Protein AF-A8ETS6-F1 (afdb_monomer)

Mean predicted aligned error: 9.79 Å

Radius of gyration: 24.29 Å; Cα contacts (8 Å, |Δi|>4): 10; chains: 1; bounding box: 58×34×48 Å

pLDDT: mean 85.84, std 12.36, range [55.66, 97.56]

Secondary structure (DSSP, 8-state):
--HHHHHHHHHHHHHHH-SHHHHHHHHHHHHHHHHHHHHHHHHHTT-HHHH--SHHHHHHHHHHHH--

InterPro domains:
  IPR027853 Protein of unknown function DUF4492 [PF14899] (2-68)

Organism: Aliarcobacter butzleri (strain RM4018) (NCBI:txid367737)

Sequence (68 aa):
MNIIRNIYYFYINGFKNMTLGKTLWKIIIIKLIVILIFLKFFIHDKSFKTEYKTYEEKVDFVYKNLTK

Structure (mmCIF, N/CA/C/O backbone):
data_AF-A8ETS6-F1
#
_entry.id   AF-A8ETS6-F1
#
loop_
_atom_site.group_PDB
_atom_site.id
_atom_site.type_symbol
_atom_site.label_atom_id
_atom_site.label_alt_id
_atom_site.label_comp_id
_atom_site.label_asym_id
_atom_site.label_entity_id
_atom_site.label_seq_id
_atom_site.pdbx_PDB_ins_code
_atom_site.Cartn_x
_atom_site.Cartn_y
_atom_site.Cartn_z
_atom_site.occupancy
_atom_site.B_iso_or_equiv
_atom_site.auth_seq_id
_atom_site.auth_comp_id
_atom_site.auth_asym_id
_atom_site.auth_atom_id
_atom_site.pdbx_PDB_model_num
ATOM 1 N N . MET A 1 1 ? 23.254 -25.520 -7.404 1.00 57.66 1 MET A N 1
ATOM 2 C CA . MET A 1 1 ? 22.679 -24.379 -8.153 1.00 57.66 1 MET A CA 1
ATOM 3 C C . MET A 1 1 ? 21.252 -24.179 -7.666 1.00 57.66 1 MET A C 1
ATOM 5 O O . MET A 1 1 ? 20.409 -25.021 -7.936 1.00 57.66 1 MET A O 1
ATOM 9 N N . ASN A 1 2 ? 20.990 -23.149 -6.857 1.00 84.31 2 ASN A N 1
ATOM 10 C CA . ASN A 1 2 ? 19.694 -23.020 -6.178 1.00 84.31 2 ASN A CA 1
ATOM 11 C C . ASN A 1 2 ? 18.671 -22.381 -7.122 1.00 84.31 2 ASN A C 1
ATOM 13 O O . ASN A 1 2 ? 18.600 -21.158 -7.224 1.00 84.31 2 ASN A O 1
ATOM 17 N N . ILE A 1 3 ? 17.891 -23.214 -7.810 1.00 91.31 3 ILE A N 1
ATOM 18 C CA . ILE A 1 3 ? 16.836 -22.808 -8.755 1.00 91.31 3 ILE A CA 1
ATOM 19 C C . ILE A 1 3 ? 15.874 -21.784 -8.141 1.00 91.31 3 ILE A C 1
ATOM 21 O O . ILE A 1 3 ? 15.592 -20.766 -8.766 1.00 91.31 3 ILE A O 1
ATOM 25 N N . ILE A 1 4 ? 15.476 -21.975 -6.879 1.00 93.75 4 ILE A N 1
ATOM 26 C CA . ILE A 1 4 ? 14.613 -21.041 -6.133 1.00 93.75 4 ILE A CA 1
ATOM 27 C C . ILE A 1 4 ? 15.228 -19.635 -6.080 1.00 93.75 4 ILE A C 1
ATOM 29 O O . ILE A 1 4 ? 14.555 -18.637 -6.333 1.00 93.75 4 ILE A O 1
ATOM 33 N N . ARG A 1 5 ? 16.536 -19.555 -5.812 1.00 93.38 5 ARG A N 1
ATOM 34 C CA . ARG A 1 5 ? 17.267 -18.286 -5.752 1.00 93.38 5 ARG A CA 1
ATOM 35 C C . ARG A 1 5 ? 17.282 -17.595 -7.116 1.00 93.38 5 ARG A C 1
ATOM 37 O O . ARG A 1 5 ? 17.133 -16.380 -7.186 1.00 93.38 5 ARG A O 1
ATOM 44 N N . ASN A 1 6 ? 17.444 -18.360 -8.194 1.00 93.62 6 ASN A N 1
ATOM 45 C CA . ASN A 1 6 ? 17.469 -17.807 -9.546 1.00 93.62 6 ASN A CA 1
ATOM 46 C C . ASN A 1 6 ? 16.096 -17.264 -9.972 1.00 93.62 6 ASN A C 1
ATOM 48 O O . ASN A 1 6 ? 16.013 -16.167 -10.515 1.00 93.62 6 ASN A O 1
ATOM 52 N N . ILE A 1 7 ? 15.022 -17.992 -9.652 1.00 94.88 7 ILE A N 1
ATOM 53 C CA . ILE A 1 7 ? 13.641 -17.556 -9.899 1.00 94.88 7 ILE A CA 1
ATOM 54 C C . ILE A 1 7 ? 13.355 -16.252 -9.142 1.00 94.88 7 ILE A C 1
ATOM 56 O O . ILE A 1 7 ? 12.863 -15.291 -9.730 1.00 94.88 7 ILE A O 1
ATOM 60 N N . TYR A 1 8 ? 13.734 -16.175 -7.864 1.00 95.25 8 TYR A N 1
ATOM 61 C CA . TYR A 1 8 ? 13.574 -14.965 -7.055 1.00 95.25 8 TYR A CA 1
ATOM 62 C C . TYR A 1 8 ? 14.280 -13.745 -7.671 1.00 95.25 8 TYR A C 1
ATOM 64 O O . TYR A 1 8 ? 13.664 -12.690 -7.847 1.00 95.25 8 TYR A O 1
ATOM 72 N N . TYR A 1 9 ? 15.552 -13.890 -8.063 1.00 95.19 9 TYR A N 1
ATOM 73 C CA . TYR A 1 9 ? 16.290 -12.801 -8.708 1.00 95.19 9 TYR A CA 1
ATOM 74 C C . TYR A 1 9 ? 15.718 -12.421 -10.071 1.00 95.19 9 TYR A C 1
ATOM 76 O O . TYR A 1 9 ? 15.728 -11.240 -10.404 1.00 95.19 9 TYR A O 1
ATOM 84 N N . PHE A 1 10 ? 15.191 -13.373 -10.841 1.00 94.81 10 PHE A N 1
ATOM 85 C CA . PHE A 1 10 ? 14.544 -13.084 -12.118 1.00 94.81 10 PHE A CA 1
ATOM 86 C C . PHE A 1 10 ? 13.336 -12.155 -11.940 1.00 94.81 10 PHE A C 1
ATOM 88 O O . PHE A 1 10 ? 13.264 -11.121 -12.603 1.00 94.81 10 PHE A O 1
ATOM 95 N N . TYR A 1 11 ? 12.439 -12.456 -10.995 1.00 94.12 11 TYR A N 1
ATOM 96 C CA . TYR A 1 11 ? 11.276 -11.606 -10.722 1.00 94.12 11 TYR A CA 1
ATOM 97 C C . TYR A 1 11 ? 11.670 -10.225 -10.198 1.00 94.12 11 TYR A C 1
ATOM 99 O O . TYR A 1 11 ? 11.133 -9.218 -10.660 1.00 94.12 11 TYR A O 1
ATOM 107 N N . ILE A 1 12 ? 12.634 -10.152 -9.276 1.00 93.94 12 ILE A N 1
ATOM 108 C CA . ILE A 1 12 ? 13.088 -8.868 -8.727 1.00 93.94 12 ILE A CA 1
ATOM 109 C C . ILE A 1 12 ? 13.792 -8.025 -9.778 1.00 93.94 12 ILE A C 1
ATOM 111 O O . ILE A 1 12 ? 13.485 -6.842 -9.910 1.00 93.94 12 ILE A O 1
ATOM 115 N N . ASN A 1 13 ? 14.719 -8.609 -10.533 1.00 94.19 13 ASN A N 1
ATOM 116 C CA . ASN A 1 13 ? 15.456 -7.884 -11.562 1.00 94.19 13 ASN A CA 1
ATOM 117 C C . ASN A 1 13 ? 14.525 -7.467 -12.702 1.00 94.19 13 ASN A C 1
ATOM 119 O O . ASN A 1 13 ? 14.608 -6.330 -13.163 1.00 94.19 13 ASN A O 1
ATOM 123 N N . GLY A 1 14 ? 13.592 -8.336 -13.099 1.00 94.19 14 GLY A N 1
ATOM 124 C CA . GLY A 1 14 ? 12.541 -8.014 -14.060 1.00 94.19 14 GLY A CA 1
ATOM 125 C C . GLY A 1 14 ? 11.704 -6.827 -13.588 1.00 94.19 14 GLY A C 1
ATOM 126 O O . GLY A 1 14 ? 11.665 -5.793 -14.251 1.00 94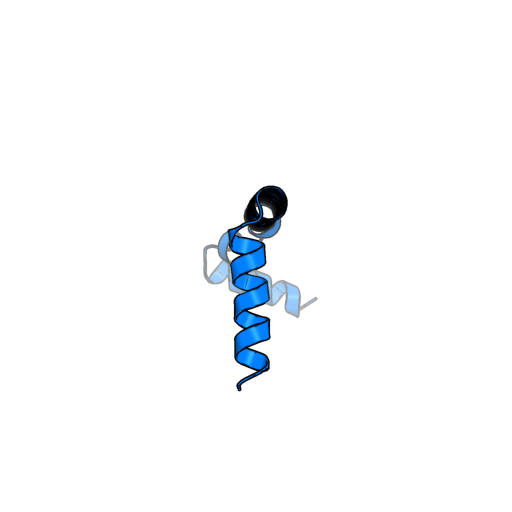.19 14 GLY A O 1
ATOM 127 N N . PHE A 1 15 ? 11.127 -6.908 -12.389 1.00 94.38 15 PHE A N 1
ATOM 128 C CA . PHE A 1 15 ? 10.314 -5.828 -11.830 1.00 94.38 15 PHE A CA 1
ATOM 129 C C . PHE A 1 15 ? 11.104 -4.523 -11.636 1.00 94.38 15 PHE A C 1
ATOM 131 O O . PHE A 1 15 ? 10.600 -3.432 -11.913 1.00 94.38 15 PHE A O 1
ATOM 138 N N . LYS A 1 16 ? 12.372 -4.610 -11.216 1.00 91.31 16 LYS A N 1
ATOM 139 C CA . LYS A 1 16 ? 13.267 -3.457 -11.056 1.00 91.31 16 LYS A CA 1
ATOM 140 C C . LYS A 1 16 ? 13.596 -2.784 -12.390 1.00 91.31 16 LYS A C 1
ATOM 142 O O . LYS A 1 16 ? 13.787 -1.572 -12.392 1.00 91.31 16 LYS A O 1
ATOM 147 N N . ASN A 1 17 ? 13.631 -3.504 -13.503 1.00 94.50 17 ASN A N 1
ATOM 148 C CA . ASN A 1 17 ? 13.916 -2.916 -14.813 1.00 94.50 17 ASN A CA 1
ATOM 149 C C . ASN A 1 17 ? 12.648 -2.489 -15.574 1.00 94.50 17 ASN A C 1
ATOM 151 O O . ASN A 1 17 ? 12.739 -1.781 -16.572 1.00 94.50 17 ASN A O 1
ATOM 155 N N . MET A 1 18 ? 11.458 -2.846 -15.086 1.00 95.69 18 MET A N 1
ATOM 156 C CA . MET A 1 18 ? 10.188 -2.431 -15.683 1.00 95.69 18 MET A CA 1
ATOM 157 C C . MET A 1 18 ? 9.811 -0.991 -15.312 1.00 95.69 18 MET A C 1
ATOM 159 O O . MET A 1 18 ? 9.857 -0.591 -14.148 1.00 95.69 18 MET A O 1
ATOM 163 N N . THR A 1 19 ? 9.354 -0.222 -16.298 1.00 93.19 19 THR A N 1
ATOM 164 C CA . THR A 1 19 ? 8.772 1.117 -16.108 1.00 93.19 19 THR A CA 1
ATOM 165 C C . THR A 1 19 ? 7.256 1.031 -15.940 1.00 93.19 19 THR A C 1
ATOM 167 O O . THR A 1 19 ? 6.726 1.471 -14.922 1.00 93.19 19 THR A O 1
ATOM 170 N N . LEU A 1 20 ? 6.565 0.370 -16.877 1.00 95.00 20 LEU A N 1
ATOM 171 C CA . LEU A 1 20 ?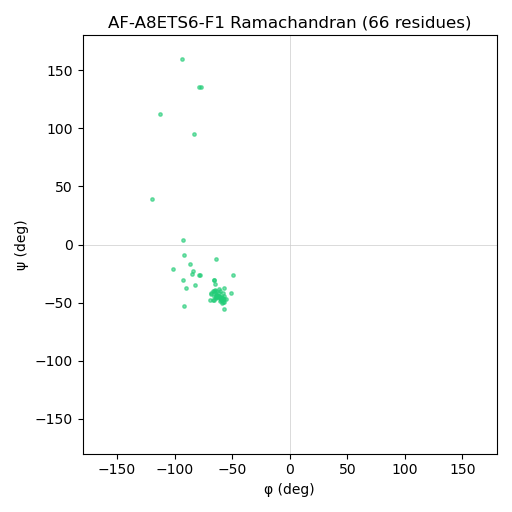 5.108 0.187 -16.858 1.00 95.00 20 LEU A CA 1
ATOM 172 C C . LEU A 1 20 ? 4.631 -0.539 -15.596 1.00 95.00 20 LEU A C 1
ATOM 174 O O . LEU A 1 20 ? 3.761 -0.033 -14.894 1.00 95.00 20 LEU A O 1
ATOM 178 N N . GLY A 1 21 ? 5.240 -1.681 -15.256 1.00 93.88 21 GLY A N 1
ATOM 179 C CA . GLY A 1 21 ? 4.855 -2.469 -14.080 1.00 93.88 21 GLY A CA 1
ATOM 180 C C . GLY A 1 21 ? 4.953 -1.678 -12.773 1.00 93.88 21 GLY A C 1
ATOM 181 O O . GLY A 1 21 ? 4.034 -1.717 -11.957 1.00 93.88 21 GLY A O 1
ATOM 182 N N . LYS A 1 22 ? 6.017 -0.883 -12.600 1.00 93.69 22 LYS A N 1
ATOM 183 C CA . LYS A 1 22 ? 6.165 0.003 -11.436 1.00 93.69 22 LYS A CA 1
ATOM 184 C C . LYS A 1 22 ? 5.110 1.100 -11.411 1.00 93.69 22 LYS A C 1
ATOM 186 O O . LYS A 1 22 ? 4.598 1.416 -10.341 1.00 93.69 22 LYS A O 1
ATOM 191 N N . THR A 1 23 ? 4.785 1.686 -12.561 1.00 95.69 23 THR A N 1
ATOM 192 C CA . THR A 1 23 ? 3.735 2.706 -12.664 1.00 95.69 23 THR A CA 1
ATOM 193 C C . THR A 1 23 ? 2.372 2.128 -12.295 1.00 95.69 23 THR A C 1
ATOM 195 O O . THR A 1 23 ? 1.671 2.720 -11.478 1.00 95.69 23 THR A O 1
ATOM 198 N N . LEU A 1 24 ? 2.024 0.941 -12.800 1.00 95.94 24 LEU A N 1
ATOM 199 C CA . LEU A 1 24 ? 0.784 0.257 -12.425 1.00 95.94 24 LEU A CA 1
ATOM 200 C C . LEU A 1 24 ? 0.747 -0.061 -10.925 1.00 95.94 24 LEU A C 1
ATOM 202 O O . LEU A 1 24 ? -0.254 0.215 -10.270 1.00 95.94 24 LEU A O 1
ATOM 206 N N . TRP A 1 25 ? 1.842 -0.567 -10.354 1.00 96.06 25 TRP A N 1
ATOM 207 C CA . TRP A 1 25 ? 1.927 -0.824 -8.914 1.00 96.06 25 TRP A CA 1
ATOM 208 C C . TRP A 1 25 ? 1.754 0.440 -8.072 1.00 96.06 25 TRP A C 1
ATOM 210 O O . TRP A 1 25 ? 1.046 0.406 -7.068 1.00 96.06 25 TRP A O 1
ATOM 220 N N . LYS A 1 26 ? 2.327 1.575 -8.493 1.00 96.56 26 LYS A N 1
ATOM 221 C CA . LYS A 1 26 ? 2.081 2.871 -7.841 1.00 96.56 26 LYS A CA 1
ATOM 222 C C . LYS A 1 26 ? 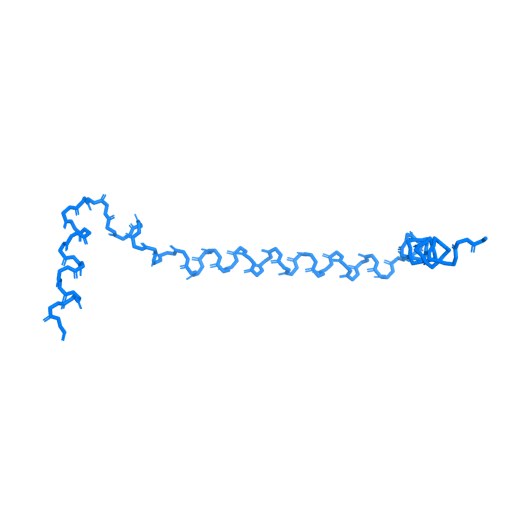0.598 3.239 -7.868 1.00 96.56 26 LYS A C 1
ATOM 224 O O . LYS A 1 26 ? 0.063 3.637 -6.838 1.00 96.56 26 LYS A O 1
ATOM 229 N N . ILE A 1 27 ? -0.073 3.067 -9.009 1.00 97.25 27 ILE A N 1
ATOM 230 C CA . ILE A 1 27 ? -1.514 3.333 -9.140 1.00 97.25 27 ILE A CA 1
ATOM 231 C C . ILE A 1 27 ? -2.316 2.435 -8.192 1.00 97.25 27 ILE A C 1
ATOM 233 O O . ILE A 1 27 ? -3.198 2.930 -7.495 1.00 97.25 27 ILE A O 1
ATOM 237 N N . ILE A 1 28 ? -1.994 1.140 -8.118 1.00 97.06 28 ILE A N 1
ATOM 238 C CA . ILE A 1 28 ? -2.652 0.196 -7.202 1.00 97.06 28 ILE A CA 1
ATOM 239 C C . ILE A 1 28 ? -2.480 0.646 -5.749 1.00 97.06 28 ILE A C 1
ATOM 241 O O . ILE A 1 28 ? -3.467 0.720 -5.024 1.00 97.06 28 ILE A O 1
ATOM 245 N N . ILE A 1 29 ? -1.261 1.008 -5.336 1.00 97.50 29 ILE A N 1
ATOM 246 C CA . ILE A 1 29 ? -0.981 1.488 -3.974 1.00 97.50 29 ILE A CA 1
ATOM 247 C C . ILE A 1 29 ? -1.805 2.739 -3.656 1.00 97.50 29 ILE A C 1
ATOM 249 O O . ILE A 1 29 ? -2.444 2.796 -2.609 1.00 97.50 29 ILE A O 1
ATOM 253 N N . ILE A 1 30 ? -1.848 3.714 -4.568 1.00 97.56 30 ILE A N 1
ATOM 254 C CA . ILE A 1 30 ? -2.659 4.927 -4.397 1.00 97.56 30 ILE A CA 1
ATOM 255 C C . ILE A 1 30 ? -4.136 4.558 -4.239 1.00 97.56 30 ILE A C 1
ATOM 257 O O . ILE A 1 30 ? -4.796 5.032 -3.319 1.00 97.56 30 ILE A O 1
ATOM 261 N N . LYS A 1 31 ? -4.651 3.673 -5.097 1.00 95.88 31 LYS A N 1
ATOM 262 C CA . LYS A 1 31 ? -6.049 3.234 -5.057 1.00 95.88 31 LYS A CA 1
ATOM 263 C C . LYS A 1 31 ? -6.385 2.543 -3.733 1.00 95.88 31 LYS A C 1
ATOM 265 O O . LYS A 1 31 ? -7.432 2.819 -3.158 1.00 95.88 31 LYS A O 1
ATOM 270 N N . LEU A 1 32 ? -5.484 1.702 -3.222 1.00 97.06 32 LEU A N 1
ATOM 271 C CA . LEU A 1 32 ? -5.628 1.047 -1.920 1.00 97.06 32 LEU A CA 1
ATOM 272 C C . LEU A 1 32 ? -5.623 2.055 -0.768 1.00 97.06 32 LEU A C 1
ATOM 274 O O . LEU A 1 32 ? -6.478 1.965 0.107 1.00 97.06 32 LEU A O 1
ATOM 278 N N . ILE A 1 33 ? -4.723 3.042 -0.783 1.00 96.75 33 ILE A N 1
ATOM 279 C CA . ILE A 1 33 ? -4.701 4.117 0.220 1.00 96.75 33 ILE A CA 1
ATOM 280 C C . ILE A 1 33 ? -6.025 4.886 0.204 1.00 96.75 33 ILE A C 1
ATOM 282 O O . ILE A 1 33 ? -6.617 5.096 1.260 1.00 96.75 33 ILE A O 1
ATOM 286 N N . VAL A 1 34 ? -6.524 5.258 -0.978 1.00 96.25 34 VAL A N 1
ATOM 287 C CA . VAL A 1 34 ? -7.806 5.963 -1.122 1.00 96.25 34 VAL A CA 1
ATOM 288 C C . VAL A 1 34 ? -8.958 5.126 -0.572 1.00 96.25 34 VAL A C 1
ATOM 290 O O . VAL A 1 34 ? -9.763 5.655 0.187 1.00 96.25 34 VAL A O 1
ATOM 293 N N . ILE A 1 35 ? -9.021 3.828 -0.887 1.00 93.81 35 ILE A N 1
ATOM 294 C CA . ILE A 1 35 ? -10.058 2.930 -0.357 1.00 93.81 35 ILE A CA 1
ATOM 295 C C . ILE A 1 35 ? -9.967 2.833 1.166 1.00 93.81 35 ILE A C 1
ATOM 297 O O . ILE A 1 35 ? -10.993 2.927 1.825 1.00 93.81 35 ILE A O 1
ATOM 301 N N . LEU A 1 36 ? -8.772 2.688 1.743 1.00 92.12 36 LEU A N 1
ATOM 302 C CA . LEU A 1 36 ? -8.600 2.612 3.197 1.00 92.12 36 LEU A CA 1
ATOM 303 C C . LEU A 1 36 ? -8.987 3.917 3.899 1.00 92.12 36 LEU A C 1
ATOM 305 O O . LEU A 1 36 ? -9.624 3.880 4.949 1.00 92.12 36 LEU A O 1
ATOM 309 N N . ILE A 1 37 ? -8.630 5.066 3.324 1.00 91.62 37 ILE A N 1
ATOM 310 C CA . ILE A 1 37 ? -9.014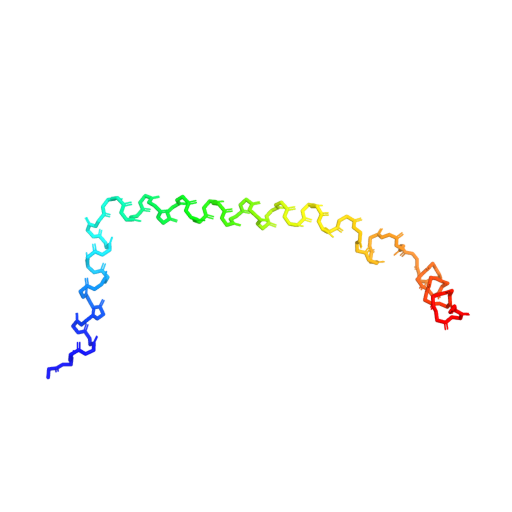 6.380 3.848 1.00 91.62 37 ILE A CA 1
ATOM 311 C C . ILE A 1 37 ? -10.528 6.563 3.742 1.00 91.62 37 ILE A C 1
ATOM 313 O O . ILE A 1 37 ? -11.160 6.932 4.725 1.00 91.62 37 ILE A O 1
ATOM 317 N N . PHE A 1 38 ? -11.116 6.258 2.585 1.00 89.75 38 PHE A N 1
ATOM 318 C CA . PHE A 1 38 ? -12.560 6.304 2.378 1.00 89.75 38 PHE A CA 1
ATOM 319 C C . PHE A 1 38 ? -13.283 5.394 3.375 1.00 89.75 38 PHE A C 1
ATOM 321 O O . PHE A 1 38 ? -14.172 5.850 4.081 1.00 89.75 38 PHE A O 1
ATOM 328 N N . LEU A 1 39 ? -12.847 4.140 3.513 1.00 87.06 39 LEU A N 1
ATOM 329 C CA . LEU A 1 39 ? -13.373 3.193 4.493 1.00 87.06 39 LEU A CA 1
ATOM 330 C C . LEU A 1 39 ? -13.290 3.787 5.904 1.00 87.06 39 LEU A C 1
ATOM 332 O O . LEU A 1 39 ? -14.272 3.780 6.633 1.00 87.06 39 LEU A O 1
ATOM 336 N N . LYS A 1 40 ? -12.143 4.365 6.276 1.00 83.31 40 LYS A N 1
ATOM 337 C CA . LYS A 1 40 ? -11.961 4.998 7.583 1.00 83.31 40 LYS A CA 1
ATOM 338 C C . LYS A 1 40 ? -12.933 6.160 7.795 1.00 83.31 40 LYS A C 1
ATOM 340 O O . LYS A 1 40 ? -13.529 6.222 8.855 1.00 83.31 40 LYS A O 1
ATOM 345 N N . PHE A 1 41 ? -13.116 7.061 6.837 1.00 82.44 41 PHE A N 1
ATOM 346 C CA . PHE A 1 41 ? -14.048 8.180 7.009 1.00 82.44 41 PHE A CA 1
ATOM 347 C C . PHE A 1 41 ? -15.511 7.714 7.020 1.00 82.44 41 PHE A C 1
ATOM 349 O O . PHE A 1 41 ? -16.252 8.052 7.931 1.00 82.44 41 PHE A O 1
ATOM 356 N N . PHE A 1 42 ? -15.919 6.876 6.067 1.00 78.50 42 PHE A N 1
ATOM 357 C CA . PHE A 1 42 ? -17.325 6.493 5.910 1.00 78.50 42 PHE A CA 1
ATOM 358 C C . PHE A 1 42 ? -17.804 5.419 6.896 1.00 78.50 42 PHE A C 1
ATOM 360 O O . PHE A 1 42 ? -18.996 5.360 7.186 1.00 78.50 42 PHE A O 1
ATOM 367 N N . ILE A 1 43 ? -16.919 4.562 7.416 1.00 69.38 43 ILE A N 1
ATOM 368 C CA . ILE A 1 43 ? -17.305 3.482 8.346 1.00 69.38 43 ILE A CA 1
ATOM 369 C C . ILE A 1 43 ? -16.989 3.823 9.805 1.00 69.38 43 ILE A C 1
ATOM 371 O O . ILE A 1 43 ? -17.617 3.261 10.699 1.00 69.38 43 ILE A O 1
ATOM 375 N N . HIS A 1 44 ? -16.070 4.752 10.093 1.00 62.72 44 HIS A N 1
ATOM 376 C CA . HIS A 1 44 ? -15.674 5.038 11.478 1.00 62.72 44 HIS A CA 1
ATOM 377 C C . HIS A 1 44 ? -16.550 6.069 12.206 1.00 62.72 44 HIS A C 1
ATOM 379 O O . HIS A 1 44 ? -16.532 6.085 13.435 1.00 62.72 44 HIS A O 1
ATOM 385 N N . ASP A 1 45 ? -17.361 6.868 11.504 1.00 58.72 45 ASP A N 1
ATOM 386 C CA . ASP A 1 45 ? -18.251 7.860 12.138 1.00 58.72 45 ASP A CA 1
ATOM 387 C C . ASP A 1 45 ? -19.342 7.236 13.033 1.00 58.72 45 ASP A C 1
ATOM 389 O O . ASP A 1 45 ? -19.960 7.932 13.835 1.00 58.72 45 ASP A O 1
ATOM 393 N N . LYS A 1 46 ? -19.548 5.913 12.967 1.00 58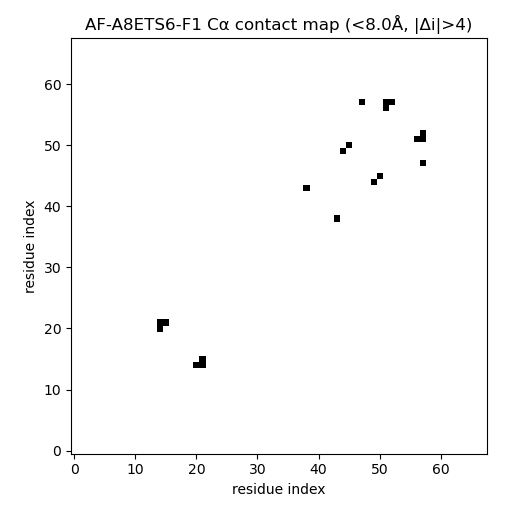.41 46 LYS A N 1
ATOM 394 C CA . LYS A 1 46 ? -20.521 5.172 13.791 1.00 58.41 46 LYS A CA 1
ATOM 395 C C . LYS A 1 46 ? -19.883 4.105 14.680 1.00 58.41 46 LYS A C 1
ATOM 397 O O . LYS A 1 46 ? -20.398 2.997 14.817 1.00 58.41 46 LYS A O 1
ATOM 402 N N . SER A 1 47 ? -18.724 4.395 15.263 1.00 58.88 47 SER A N 1
ATOM 403 C CA . SER A 1 47 ? -18.162 3.519 16.290 1.00 58.88 47 SER A CA 1
ATOM 404 C C . SER A 1 47 ? -18.883 3.731 17.627 1.00 58.88 47 SER A C 1
ATOM 406 O O . SER A 1 47 ? -19.040 4.858 18.086 1.00 58.88 47 SER A O 1
ATOM 408 N N . PHE A 1 48 ? -19.236 2.647 18.327 1.00 58.56 48 PHE A N 1
ATOM 409 C CA . PHE A 1 48 ? -19.787 2.676 19.696 1.00 58.56 48 PHE A CA 1
ATOM 410 C C . PHE A 1 48 ? -18.955 3.542 20.669 1.00 58.56 48 PHE A C 1
ATOM 412 O O . PHE A 1 48 ? -19.466 4.075 21.650 1.00 58.56 48 PHE A O 1
ATOM 419 N N . LYS A 1 49 ? -17.652 3.711 20.399 1.00 58.75 49 LYS A N 1
ATOM 420 C CA . LYS A 1 49 ? -16.759 4.571 21.191 1.00 58.75 49 LYS A CA 1
ATOM 421 C C . LYS A 1 49 ? -16.903 6.070 20.911 1.00 58.75 49 LYS A C 1
ATOM 423 O O . LYS A 1 49 ? -16.534 6.850 21.783 1.00 58.75 49 LYS A O 1
ATOM 428 N N . THR A 1 50 ? -17.347 6.466 19.720 1.00 63.06 50 THR A N 1
ATOM 429 C CA . THR A 1 50 ? -17.497 7.877 19.326 1.00 63.06 50 THR A CA 1
ATOM 430 C C . THR A 1 50 ? -18.903 8.403 19.599 1.00 63.06 50 THR A C 1
ATOM 432 O O . THR A 1 50 ? -19.047 9.58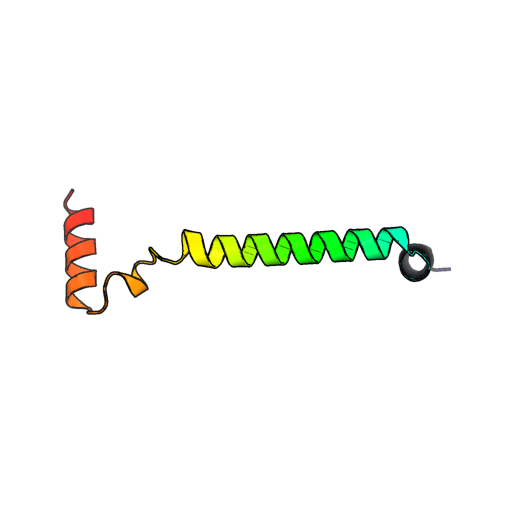4 19.902 1.00 63.06 50 THR A O 1
ATOM 435 N N . GLU A 1 51 ? -19.915 7.534 19.537 1.00 67.19 51 GLU A N 1
ATOM 436 C CA . GLU A 1 51 ? -21.327 7.889 19.735 1.00 67.19 51 GLU A CA 1
ATOM 437 C C . GLU A 1 51 ? -21.724 7.976 21.221 1.00 67.19 51 GLU A C 1
ATOM 439 O O . GLU A 1 51 ? -22.470 8.874 21.598 1.00 67.19 51 GLU A O 1
ATOM 444 N N . TYR A 1 52 ? -21.147 7.126 22.081 1.00 75.00 52 TYR A N 1
ATOM 445 C CA . TYR A 1 52 ? -21.390 7.136 23.529 1.00 75.00 52 TYR A CA 1
ATOM 446 C C . TYR A 1 52 ? -20.118 7.569 24.259 1.00 75.00 52 TYR A C 1
ATOM 448 O O . TYR A 1 52 ? -19.095 6.872 24.237 1.00 75.00 52 TYR A O 1
ATOM 456 N N . LYS A 1 53 ? -20.147 8.746 24.886 1.00 73.12 53 LYS A N 1
ATOM 457 C CA . LYS A 1 53 ? -18.960 9.349 25.510 1.00 73.12 53 LYS A CA 1
ATOM 458 C C . LYS A 1 53 ? -18.831 8.922 26.963 1.00 73.12 53 LYS A C 1
ATOM 460 O O . LYS A 1 53 ? -17.716 8.661 27.418 1.00 73.12 53 LYS A O 1
ATOM 465 N N . THR A 1 54 ? -19.950 8.799 27.668 1.00 82.94 54 THR A N 1
ATOM 466 C CA . THR A 1 54 ? -19.968 8.404 29.077 1.00 82.94 54 THR A CA 1
ATOM 467 C C . THR A 1 54 ? -20.145 6.897 29.244 1.00 82.94 54 THR A C 1
ATOM 469 O O . THR A 1 54 ? -20.556 6.174 28.334 1.00 82.94 54 THR A O 1
ATOM 472 N N . TYR A 1 55 ? -19.766 6.396 30.418 1.00 82.50 55 TYR A N 1
ATOM 473 C CA . TYR A 1 55 ? -19.980 4.996 30.773 1.00 82.50 55 TYR A CA 1
ATOM 474 C C . TYR A 1 55 ? -21.477 4.669 30.882 1.00 82.50 55 TYR A C 1
ATOM 476 O O . TYR A 1 55 ? -21.904 3.624 30.401 1.00 82.5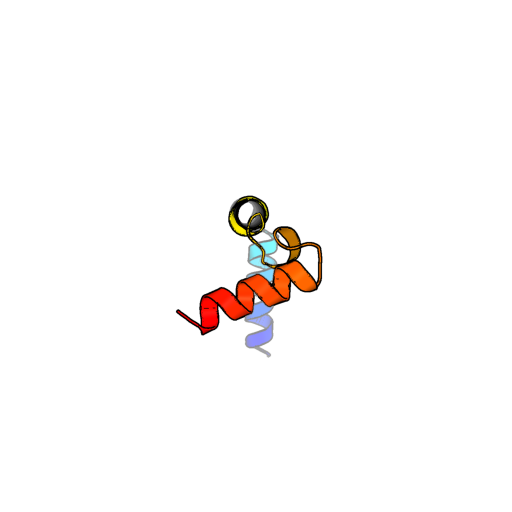0 55 TYR A O 1
ATOM 484 N N . GLU A 1 56 ? -22.276 5.583 31.438 1.00 85.62 56 GLU A N 1
ATOM 485 C CA . GLU A 1 56 ? -23.721 5.395 31.619 1.00 85.62 56 GLU A CA 1
ATOM 486 C C . GLU A 1 56 ? -24.460 5.267 30.282 1.00 85.62 56 GLU A C 1
ATOM 488 O O . GLU A 1 56 ? -25.219 4.321 30.093 1.00 85.62 56 GLU A O 1
ATOM 493 N N . GLU A 1 57 ? -24.150 6.131 29.310 1.00 83.44 57 GLU A N 1
ATOM 494 C CA . GLU A 1 57 ? -24.696 6.062 27.946 1.00 83.44 57 GLU A CA 1
ATOM 495 C C . GLU A 1 57 ? -24.409 4.714 27.261 1.00 83.44 57 GLU A C 1
ATOM 497 O O . GLU A 1 57 ? -25.252 4.166 26.550 1.00 83.44 57 GLU A O 1
ATOM 502 N N . LYS A 1 58 ? -23.218 4.147 27.497 1.00 84.69 58 LYS A N 1
ATOM 503 C CA . LYS A 1 58 ? -22.826 2.833 26.961 1.00 84.69 58 LYS A CA 1
ATOM 504 C C . LYS A 1 58 ? -23.620 1.700 27.598 1.00 84.69 58 LYS A C 1
ATOM 506 O O . LYS A 1 58 ? -24.018 0.773 26.893 1.00 84.69 58 LYS A O 1
ATOM 511 N N . VAL A 1 59 ? -23.813 1.755 28.916 1.00 87.81 59 VAL A N 1
ATOM 512 C CA . VAL A 1 59 ? -24.559 0.740 29.672 1.00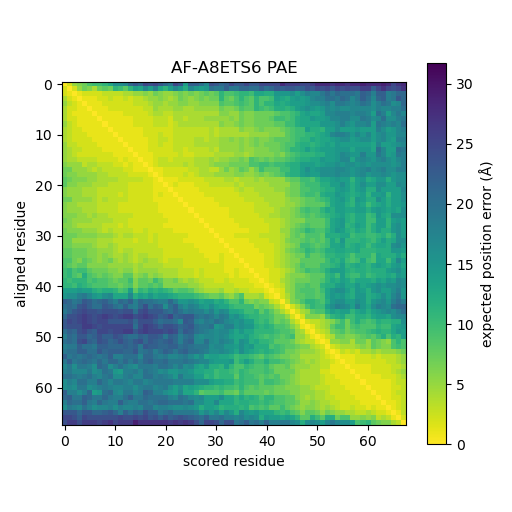 87.81 59 VAL A CA 1
ATOM 513 C C . VAL A 1 59 ? -26.032 0.749 29.267 1.00 87.81 59 VAL A C 1
ATOM 515 O O . VAL A 1 59 ? -26.580 -0.320 29.000 1.00 87.81 59 VAL A O 1
ATOM 518 N N . ASP A 1 60 ? -26.643 1.928 29.138 1.00 87.75 60 ASP A N 1
ATOM 519 C CA . ASP A 1 60 ? -28.049 2.068 28.742 1.00 87.75 60 ASP A CA 1
ATOM 520 C C . ASP A 1 60 ? -28.305 1.538 27.322 1.00 87.75 60 ASP A C 1
ATOM 522 O O . ASP A 1 60 ? -29.232 0.754 27.099 1.00 87.75 60 ASP A O 1
ATOM 526 N N . PHE A 1 61 ? -27.417 1.853 26.368 1.00 84.94 61 PHE A N 1
ATOM 527 C CA . PHE A 1 61 ? -27.500 1.299 25.016 1.00 84.94 61 PHE A CA 1
ATOM 528 C C . PHE A 1 61 ? -27.459 -0.234 25.019 1.00 84.94 61 PHE A C 1
ATOM 530 O O . PHE A 1 61 ? -28.275 -0.875 24.354 1.00 84.94 61 PHE A O 1
ATOM 537 N N . VAL A 1 62 ? -26.526 -0.845 25.756 1.00 86.38 62 VAL A N 1
ATOM 538 C CA . VAL A 1 62 ? -26.412 -2.311 25.830 1.00 86.38 62 VAL A CA 1
ATOM 539 C C . VAL A 1 62 ? -27.655 -2.915 26.480 1.00 86.38 62 VAL A C 1
ATOM 541 O O . VAL A 1 62 ? -28.229 -3.854 25.929 1.00 86.38 62 VAL A O 1
ATOM 544 N N . TYR A 1 63 ? -28.117 -2.350 27.596 1.00 88.44 63 TYR A N 1
ATOM 545 C CA . TYR A 1 63 ? -29.305 -2.820 28.305 1.00 88.44 63 TYR A CA 1
ATOM 546 C C . TYR A 1 63 ? -30.542 -2.826 27.399 1.00 88.44 63 TYR A C 1
ATOM 548 O O . TYR A 1 63 ? -31.232 -3.842 27.296 1.00 88.44 63 TYR A O 1
ATOM 556 N N . LYS A 1 64 ? -30.771 -1.736 26.658 1.00 86.56 64 LYS A N 1
ATOM 557 C CA . LYS A 1 64 ? -31.901 -1.579 25.731 1.00 86.56 64 LYS A CA 1
ATOM 558 C C . LYS A 1 64 ? -31.865 -2.532 24.532 1.00 86.56 64 LYS A C 1
ATOM 560 O O . LYS A 1 64 ? -32.919 -2.887 24.014 1.00 86.56 64 LYS A O 1
ATOM 565 N N . ASN A 1 65 ? -30.679 -2.923 24.067 1.00 85.06 65 ASN A N 1
ATOM 566 C CA . ASN A 1 65 ? -30.537 -3.871 22.956 1.00 85.06 65 ASN A CA 1
ATOM 567 C C . ASN A 1 65 ? -30.597 -5.338 23.408 1.00 85.06 65 ASN A C 1
ATOM 569 O O . ASN A 1 65 ? -30.956 -6.186 22.603 1.00 85.06 65 ASN A O 1
ATOM 573 N N . LEU A 1 66 ? -30.258 -5.643 24.665 1.00 88.06 66 LEU A N 1
ATOM 574 C CA . LEU A 1 66 ? -30.348 -6.998 25.227 1.00 88.06 66 LEU A CA 1
ATOM 575 C C . LEU A 1 66 ? -31.748 -7.357 25.745 1.00 88.06 66 LEU A C 1
ATOM 577 O O . LEU A 1 66 ? -32.061 -8.533 25.883 1.00 88.06 66 LEU A O 1
ATOM 581 N N . THR A 1 67 ? -32.569 -6.357 26.070 1.00 83.12 67 THR A N 1
ATOM 582 C CA . THR A 1 67 ? -33.954 -6.540 26.550 1.00 83.12 67 THR A CA 1
ATOM 583 C C . THR A 1 67 ? -35.003 -6.495 25.433 1.00 83.12 67 THR A C 1
ATOM 585 O O . THR A 1 67 ? -36.198 -6.575 25.717 1.00 83.12 67 THR A O 1
ATOM 588 N N . LYS A 1 68 ? -34.565 -6.375 24.176 1.00 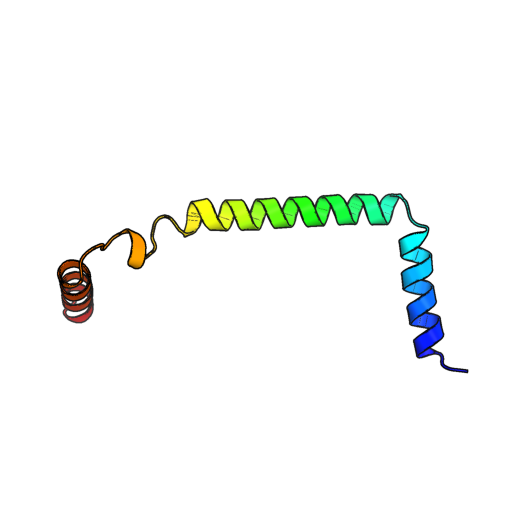55.66 68 LYS A N 1
ATOM 589 C CA . LYS A 1 68 ? -35.392 -6.422 22.965 1.00 55.66 68 LYS A CA 1
ATOM 590 C C . LYS A 1 68 ? -35.308 -7.794 22.309 1.00 55.66 68 LYS A C 1
ATOM 592 O O . LYS A 1 68 ? -36.350 -8.224 21.773 1.00 55.66 68 LYS A O 1
#

Solvent-accessible surface area (backbone atoms only — not comparable to full-atom values): 4018 Å² total; per-residue (Å²): 134,64,62,69,59,52,54,53,50,50,55,50,53,50,54,69,72,38,64,67,63,48,52,52,50,51,52,50,52,52,52,50,51,52,50,53,51,48,48,51,61,76,61,51,78,73,34,74,73,76,75,34,83,50,72,64,56,46,51,52,54,50,52,61,63,73,76,105

Foldseek 3Di:
DPPVVVVVCVVVVVCVPDDVNVVVVVVVVVVVVVVVVVCCVPVVCPDLCNVDPDPVSSVVVVVVVVVD